Protein AF-A0A1A9SA86-F1 (afdb_monomer_lite)

Foldseek 3Di:
DDDDPDDDDFQDWFFKAFPPHPDTFTKTFHAWDDDDPPDDTDTDIDGPDQLPDDPVQQAAQTKTFGDDPPDGPGIDGRHHDDDGPDNDDD

Sequence (90 aa):
MRSRPHFPAEGYRPHFAPKGSRDMLGIVFAAFEHTRFGEPLQAGLDYLYPGRVDYSALRPGTEFWIMEGGTAVGEGVITHNDSPPAMQAT

pLDDT: mean 82.95, std 16.78, range [34.44, 97.75]

Structure (mmCIF, N/CA/C/O backbone):
data_AF-A0A1A9SA86-F1
#
_entry.id   AF-A0A1A9SA86-F1
#
loop_
_atom_site.group_PDB
_atom_site.id
_atom_site.type_symbol
_atom_site.label_atom_id
_atom_site.label_alt_id
_atom_site.label_comp_id
_atom_site.label_asym_id
_atom_site.label_entity_id
_atom_site.label_seq_id
_atom_site.pdbx_PDB_ins_code
_atom_site.Cartn_x
_atom_site.Cartn_y
_atom_site.Cartn_z
_atom_site.occupancy
_atom_site.B_iso_or_equiv
_atom_site.auth_seq_id
_atom_site.auth_comp_id
_atom_site.auth_asym_id
_atom_site.auth_atom_id
_atom_site.pdbx_PDB_model_num
ATOM 1 N N . MET A 1 1 ? 10.383 19.384 13.347 1.00 34.44 1 MET A N 1
ATOM 2 C CA . MET A 1 1 ? 10.279 19.590 11.887 1.00 34.44 1 MET A CA 1
ATOM 3 C C . MET A 1 1 ? 8.969 18.974 11.429 1.00 34.44 1 MET A C 1
ATOM 5 O O . MET A 1 1 ? 8.779 17.792 11.658 1.00 34.44 1 MET A O 1
ATOM 9 N N . ARG A 1 2 ? 8.035 19.763 10.886 1.00 35.75 2 ARG A N 1
ATOM 10 C CA . ARG A 1 2 ? 6.848 19.233 10.202 1.00 35.75 2 ARG A CA 1
ATOM 11 C C . ARG A 1 2 ? 7.200 19.228 8.722 1.00 35.75 2 ARG A C 1
ATOM 13 O O . ARG A 1 2 ? 7.329 20.304 8.140 1.00 35.75 2 ARG A O 1
ATOM 20 N N . SER A 1 3 ? 7.481 18.054 8.160 1.00 44.12 3 SER A N 1
ATOM 21 C CA . SER A 1 3 ? 7.584 17.917 6.710 1.00 44.12 3 SER A CA 1
ATOM 22 C C . SER A 1 3 ? 6.282 18.440 6.114 1.00 44.12 3 SER A C 1
ATOM 24 O O . SER A 1 3 ? 5.196 18.218 6.656 1.00 44.12 3 SER A O 1
ATOM 26 N N . ARG A 1 4 ? 6.396 19.235 5.048 1.00 46.22 4 ARG A N 1
ATOM 27 C CA . ARG A 1 4 ? 5.226 19.654 4.286 1.00 46.22 4 ARG A CA 1
ATOM 28 C C . ARG A 1 4 ? 4.432 18.404 3.915 1.00 46.22 4 ARG A C 1
ATOM 30 O O . ARG A 1 4 ? 5.063 17.403 3.571 1.00 46.22 4 ARG A O 1
ATOM 37 N N . PRO A 1 5 ? 3.097 18.456 3.956 1.00 54.56 5 PRO A N 1
ATOM 38 C CA . PRO A 1 5 ? 2.314 17.364 3.436 1.00 54.56 5 PRO A CA 1
ATOM 39 C C . PRO A 1 5 ? 2.593 17.274 1.936 1.00 54.56 5 PRO A C 1
ATOM 41 O O . PRO A 1 5 ? 2.213 18.158 1.171 1.00 54.56 5 PRO A O 1
ATOM 44 N N . HIS A 1 6 ? 3.380 16.282 1.543 1.00 59.62 6 HIS A N 1
ATOM 45 C CA . HIS A 1 6 ? 3.726 16.042 0.157 1.00 59.62 6 HIS A CA 1
ATOM 46 C C . HIS A 1 6 ? 2.985 14.789 -0.269 1.00 59.62 6 HIS A C 1
ATOM 48 O O . HIS A 1 6 ? 2.942 13.812 0.481 1.00 59.62 6 HIS A O 1
ATOM 54 N N . PHE A 1 7 ? 2.395 14.824 -1.459 1.00 62.31 7 PHE A N 1
ATOM 55 C CA . PHE A 1 7 ? 1.922 13.594 -2.064 1.00 62.31 7 PHE A CA 1
ATOM 56 C C . PHE A 1 7 ? 3.108 12.644 -2.231 1.00 62.31 7 PHE A C 1
ATOM 58 O O . PHE A 1 7 ? 4.219 13.111 -2.535 1.00 62.31 7 PHE A O 1
ATOM 65 N N . PRO A 1 8 ? 2.909 11.337 -2.007 1.00 69.50 8 PRO A N 1
ATOM 66 C CA . PRO A 1 8 ? 3.937 10.385 -2.358 1.00 69.50 8 PRO A CA 1
ATOM 67 C C . PRO A 1 8 ? 4.248 10.538 -3.851 1.00 69.50 8 PRO A C 1
ATOM 69 O O . PRO A 1 8 ? 3.362 10.798 -4.661 1.00 69.50 8 PRO A O 1
ATOM 72 N N . ALA A 1 9 ? 5.533 10.499 -4.188 1.00 75.56 9 ALA A N 1
ATOM 73 C CA . ALA A 1 9 ? 5.991 10.625 -5.564 1.00 75.56 9 ALA A CA 1
ATOM 74 C C . ALA A 1 9 ? 6.005 9.253 -6.245 1.00 75.56 9 ALA A C 1
ATOM 76 O O . ALA A 1 9 ? 6.053 8.218 -5.572 1.00 75.56 9 ALA A O 1
ATOM 77 N N . GLU A 1 10 ? 6.011 9.240 -7.578 1.00 82.06 10 GLU A N 1
ATOM 78 C CA . GLU A 1 10 ? 6.293 8.021 -8.340 1.00 82.06 10 GLU A CA 1
ATOM 79 C C . GLU A 1 10 ? 7.603 7.390 -7.851 1.00 82.06 10 GLU A C 1
ATOM 81 O O . GLU A 1 10 ? 8.592 8.076 -7.576 1.00 82.06 10 GLU A O 1
ATOM 86 N N . GLY A 1 11 ? 7.596 6.070 -7.682 1.00 85.62 11 GLY A N 1
ATOM 87 C CA . GLY A 1 11 ? 8.727 5.335 -7.124 1.00 85.62 11 GLY A CA 1
ATOM 88 C C . GLY A 1 11 ? 8.802 5.323 -5.595 1.00 85.62 11 GLY A C 1
ATOM 89 O O . GLY A 1 11 ? 9.743 4.733 -5.061 1.00 85.62 11 GLY A O 1
ATOM 90 N N . TYR A 1 12 ? 7.835 5.904 -4.876 1.00 90.31 12 TYR A N 1
ATOM 91 C CA . TYR A 1 12 ? 7.690 5.714 -3.430 1.00 90.31 12 TYR A CA 1
ATOM 92 C C . TYR A 1 12 ? 7.395 4.242 -3.096 1.00 90.31 12 TYR A C 1
ATOM 94 O O . TYR A 1 12 ? 6.510 3.635 -3.697 1.00 90.31 12 TYR A O 1
ATOM 102 N N . ARG A 1 13 ? 8.147 3.661 -2.146 1.00 94.00 13 ARG A N 1
ATOM 103 C CA . ARG A 1 13 ? 8.150 2.215 -1.834 1.00 94.00 13 ARG A CA 1
ATOM 104 C C . ARG A 1 13 ? 7.857 1.910 -0.358 1.00 94.00 13 ARG A C 1
ATOM 106 O O . ARG A 1 13 ? 8.770 1.505 0.367 1.00 94.00 13 ARG A O 1
ATOM 113 N N . PRO A 1 14 ? 6.629 2.141 0.127 1.00 94.81 14 PRO A N 1
ATOM 114 C CA . PRO A 1 14 ? 6.256 1.778 1.486 1.00 94.81 14 PRO A CA 1
ATOM 115 C C . PRO A 1 14 ? 5.868 0.298 1.587 1.00 94.81 14 PRO A C 1
ATOM 117 O O . PRO A 1 14 ? 5.900 -0.460 0.614 1.00 94.81 14 PRO A O 1
ATOM 120 N N . HIS A 1 15 ? 5.442 -0.096 2.784 1.00 96.62 15 HIS A N 1
ATOM 121 C CA . HIS A 1 15 ? 4.727 -1.350 2.987 1.00 96.62 15 HIS A CA 1
ATOM 122 C C . HIS A 1 15 ? 3.242 -1.079 3.181 1.00 96.62 15 HIS A C 1
ATOM 124 O O . HIS A 1 15 ? 2.862 -0.151 3.894 1.00 96.62 15 HIS A O 1
ATOM 130 N N . PHE A 1 16 ? 2.402 -1.922 2.597 1.00 95.88 16 PHE A N 1
ATOM 131 C CA . PHE A 1 16 ? 0.996 -2.002 2.956 1.00 95.88 16 PHE A CA 1
ATOM 132 C C . PHE A 1 16 ? 0.808 -3.056 4.037 1.00 95.88 16 PHE A C 1
ATOM 134 O O . PHE A 1 16 ? 1.263 -4.190 3.891 1.00 95.88 16 PHE A O 1
ATOM 141 N N . ALA A 1 17 ? 0.119 -2.684 5.109 1.00 97.12 17 ALA A N 1
ATOM 142 C CA . ALA A 1 17 ? -0.295 -3.604 6.157 1.00 97.12 17 ALA A CA 1
ATOM 143 C C . ALA A 1 17 ? -1.826 -3.708 6.155 1.00 97.12 17 ALA A C 1
ATOM 145 O O . ALA A 1 17 ? -2.491 -2.778 6.626 1.00 97.12 17 ALA A O 1
ATOM 146 N N . PRO A 1 18 ? -2.410 -4.794 5.607 1.00 96.56 18 PRO A N 1
ATOM 147 C CA . PRO A 1 18 ? -3.851 -5.019 5.663 1.00 96.56 18 PRO A CA 1
ATOM 148 C C . PRO A 1 18 ? -4.357 -4.942 7.106 1.00 96.56 18 PRO A C 1
ATOM 150 O O . PRO A 1 18 ? -3.778 -5.556 8.009 1.00 96.56 18 PRO A O 1
ATOM 153 N N . LYS A 1 19 ? -5.432 -4.187 7.349 1.00 96.69 19 LYS A N 1
ATOM 154 C CA . LYS A 1 19 ? -5.975 -4.030 8.705 1.00 96.69 19 LYS A CA 1
ATOM 155 C C . LYS A 1 19 ? -6.425 -5.395 9.241 1.00 96.69 19 LYS A C 1
ATOM 157 O O . LYS A 1 19 ? -7.099 -6.156 8.554 1.00 96.69 19 LYS A O 1
ATOM 162 N N . GLY A 1 20 ? -6.016 -5.716 10.469 1.00 93.19 20 GLY A N 1
ATOM 163 C CA . GLY A 1 20 ? -6.253 -7.029 11.081 1.00 93.19 20 GLY A CA 1
ATOM 164 C C . GLY A 1 20 ? -5.239 -8.118 10.698 1.00 93.19 20 GLY A C 1
ATOM 165 O O . GLY A 1 20 ? -5.309 -9.209 11.260 1.00 93.19 20 GLY A O 1
ATOM 166 N N . SER A 1 21 ? -4.277 -7.829 9.813 1.00 91.38 21 SER A N 1
ATOM 167 C CA . SER A 1 21 ? -3.116 -8.687 9.545 1.00 91.38 21 SER A CA 1
ATOM 168 C C . SER A 1 21 ? -1.847 -8.149 10.224 1.00 91.38 21 SER A C 1
ATOM 170 O O . SER A 1 21 ? -1.783 -6.998 10.658 1.00 91.38 21 SER A O 1
ATOM 172 N N . ARG A 1 22 ? -0.827 -9.008 10.330 1.00 90.81 22 ARG A N 1
ATOM 173 C CA . ARG A 1 22 ? 0.554 -8.639 10.688 1.00 90.81 22 ARG A CA 1
ATOM 174 C C . ARG A 1 22 ? 1.468 -8.525 9.465 1.00 90.81 22 ARG A C 1
ATOM 176 O O . ARG A 1 22 ? 2.653 -8.246 9.630 1.00 90.81 22 ARG A O 1
ATOM 183 N N . ASP A 1 23 ? 0.937 -8.766 8.270 1.00 94.06 23 ASP A N 1
ATOM 184 C CA . ASP A 1 23 ? 1.720 -8.761 7.039 1.00 94.06 23 ASP A CA 1
ATOM 185 C C . ASP A 1 23 ? 2.207 -7.354 6.693 1.00 94.06 23 ASP A C 1
ATOM 187 O O . ASP A 1 23 ? 1.506 -6.361 6.890 1.00 94.06 23 ASP A O 1
ATOM 191 N N . MET A 1 24 ? 3.412 -7.287 6.129 1.00 95.50 24 MET A N 1
ATOM 192 C CA . MET A 1 24 ? 3.997 -6.068 5.583 1.00 95.50 24 MET A CA 1
ATOM 193 C C . MET A 1 24 ? 4.344 -6.302 4.119 1.00 95.50 24 MET A C 1
ATOM 195 O O . MET A 1 24 ? 5.369 -6.894 3.784 1.00 95.50 24 MET A O 1
ATOM 199 N N . LEU A 1 25 ? 3.460 -5.851 3.238 1.00 95.88 25 LEU A N 1
ATOM 200 C CA . LEU A 1 25 ? 3.514 -6.131 1.812 1.00 95.88 25 LEU A CA 1
ATOM 201 C C . LEU A 1 25 ? 4.197 -4.972 1.091 1.00 95.88 25 LEU A C 1
ATOM 203 O O . LEU A 1 25 ? 3.639 -3.883 0.981 1.00 95.88 25 LEU A O 1
ATOM 207 N N . GLY A 1 26 ? 5.424 -5.194 0.620 1.00 96.19 26 GLY A N 1
ATOM 208 C CA . GLY A 1 26 ? 6.179 -4.179 -0.115 1.00 96.19 26 GLY A CA 1
ATOM 209 C C . GLY A 1 26 ? 5.525 -3.857 -1.458 1.00 96.19 26 GLY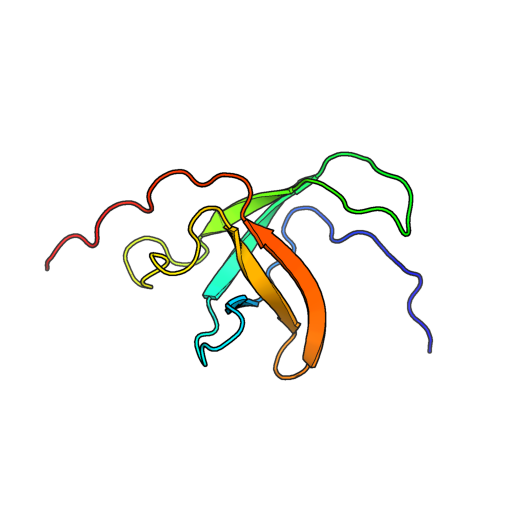 A C 1
ATOM 210 O O . GLY A 1 26 ? 5.292 -4.763 -2.265 1.00 96.19 26 GLY A O 1
ATOM 211 N N . ILE A 1 27 ? 5.259 -2.578 -1.703 1.00 94.56 27 ILE A N 1
ATOM 212 C CA . ILE A 1 27 ? 4.647 -2.065 -2.936 1.00 94.56 27 ILE A CA 1
ATOM 213 C C . ILE A 1 27 ? 5.456 -0.887 -3.474 1.00 94.56 27 ILE A C 1
ATOM 215 O O . ILE A 1 27 ? 6.292 -0.320 -2.769 1.00 94.56 27 ILE A O 1
A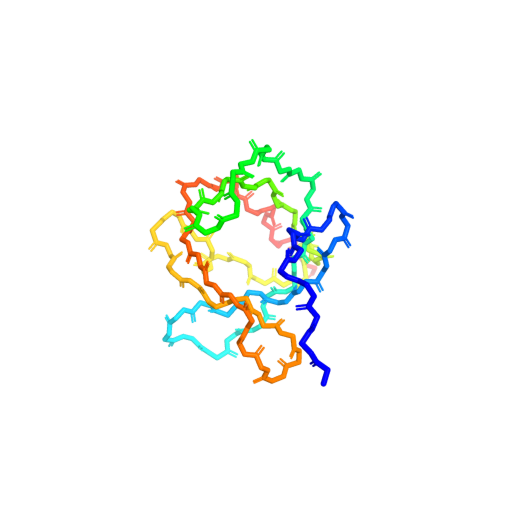TOM 219 N N . VAL A 1 28 ? 5.217 -0.511 -4.725 1.00 93.69 28 VAL A N 1
ATOM 220 C CA . VAL A 1 28 ? 5.730 0.731 -5.308 1.00 93.69 28 VAL A CA 1
ATOM 221 C C . VAL A 1 28 ? 4.587 1.504 -5.947 1.00 93.69 28 VAL A C 1
ATOM 223 O O . VAL A 1 28 ? 3.765 0.938 -6.660 1.00 93.69 28 VAL A O 1
ATOM 226 N N . PHE A 1 29 ? 4.530 2.805 -5.684 1.00 90.81 29 PHE A N 1
ATOM 227 C CA . PHE A 1 29 ? 3.600 3.691 -6.368 1.00 90.81 29 PHE A CA 1
ATOM 228 C C . PHE A 1 29 ? 4.095 3.972 -7.789 1.00 90.81 29 PHE A C 1
ATOM 230 O O . PHE A 1 29 ? 5.191 4.511 -7.970 1.00 90.81 29 PHE A O 1
ATOM 237 N N . ALA A 1 30 ? 3.284 3.604 -8.776 1.00 90.38 30 ALA A N 1
ATOM 238 C CA . ALA A 1 30 ? 3.602 3.714 -10.197 1.00 90.38 30 ALA A CA 1
ATOM 239 C C . ALA A 1 30 ? 2.967 4.948 -10.848 1.00 90.38 30 ALA A C 1
ATOM 241 O O . ALA A 1 30 ? 3.550 5.524 -11.760 1.00 90.38 30 ALA A O 1
ATOM 242 N N . ALA A 1 31 ? 1.788 5.364 -10.376 1.00 87.06 31 ALA A N 1
ATOM 243 C CA . ALA A 1 31 ? 1.069 6.513 -10.914 1.00 87.06 31 ALA A CA 1
ATOM 244 C C . ALA A 1 31 ? 0.173 7.155 -9.851 1.00 87.06 31 ALA A C 1
ATOM 246 O O . ALA A 1 31 ? -0.299 6.480 -8.935 1.00 87.06 31 ALA A O 1
ATOM 247 N N . PHE A 1 32 ? -0.109 8.446 -10.013 1.00 82.69 32 PHE A N 1
ATOM 248 C CA . PHE A 1 32 ? -1.000 9.212 -9.143 1.00 82.69 32 PHE A CA 1
ATOM 249 C C . PHE A 1 32 ? -1.975 10.041 -9.963 1.00 82.69 32 PHE A C 1
ATOM 251 O O . PHE A 1 32 ? -1.577 10.724 -10.909 1.00 82.69 32 PHE A O 1
ATOM 258 N N . GLU A 1 33 ? -3.234 10.074 -9.539 1.00 81.94 33 GLU A N 1
ATOM 259 C CA . GLU A 1 33 ? -4.125 11.145 -9.959 1.00 81.94 33 GLU A CA 1
ATOM 260 C C . GLU A 1 33 ? -3.746 12.435 -9.222 1.00 81.94 33 GLU A C 1
ATOM 262 O O . GLU A 1 33 ? -3.639 12.470 -7.993 1.00 81.94 33 GLU A O 1
ATOM 267 N N . HIS A 1 34 ? -3.534 13.519 -9.972 1.00 67.62 34 HIS A N 1
ATOM 268 C CA . HIS A 1 34 ? -3.269 14.831 -9.385 1.00 67.62 34 HIS A CA 1
ATOM 269 C C . HIS A 1 34 ? -4.519 15.333 -8.654 1.00 67.62 34 HIS A C 1
ATOM 271 O O . HIS A 1 34 ? -5.453 15.836 -9.275 1.00 67.62 34 HIS A O 1
ATOM 277 N N . THR A 1 35 ? -4.515 15.219 -7.327 1.00 63.72 35 THR A N 1
ATOM 278 C CA . THR A 1 35 ? -5.619 15.647 -6.458 1.00 63.72 35 THR A CA 1
ATOM 279 C C . THR A 1 35 ? -5.153 16.701 -5.453 1.00 63.72 35 THR A C 1
ATOM 281 O O . THR A 1 35 ? -3.961 16.957 -5.273 1.00 63.72 35 THR A O 1
ATOM 284 N N . ARG A 1 36 ? -6.110 17.389 -4.828 1.00 70.31 36 ARG A N 1
ATOM 285 C CA . ARG A 1 36 ? -5.871 18.384 -3.781 1.00 70.31 36 ARG A CA 1
ATOM 286 C C . ARG A 1 36 ? -5.479 17.717 -2.470 1.00 70.31 36 ARG A C 1
ATOM 288 O O . ARG A 1 36 ? -5.981 16.658 -2.110 1.00 70.31 36 ARG A O 1
ATOM 295 N N . PHE A 1 37 ? -4.580 18.361 -1.733 1.00 68.06 37 PHE A N 1
ATOM 296 C CA . PHE A 1 37 ? -4.159 17.860 -0.432 1.00 68.06 37 PHE A CA 1
ATOM 297 C C . PHE A 1 37 ? -5.345 17.795 0.549 1.00 68.06 37 PHE A C 1
ATOM 299 O O . PHE A 1 37 ? -6.103 18.758 0.654 1.00 68.06 37 PHE A O 1
ATOM 306 N N . GLY A 1 38 ? -5.474 16.686 1.284 1.00 72.06 38 GLY A N 1
ATOM 307 C CA . GLY A 1 38 ? -6.554 16.460 2.255 1.00 72.06 38 GLY A CA 1
ATOM 308 C C . GLY A 1 38 ? -7.778 15.720 1.706 1.00 72.06 38 GLY A C 1
ATOM 309 O O . GLY A 1 38 ? -8.673 15.398 2.482 1.00 72.06 38 GLY A O 1
ATOM 310 N N . GLU A 1 39 ? -7.806 15.413 0.410 1.00 78.69 39 GLU A N 1
ATOM 311 C CA . GLU A 1 39 ? -8.806 14.536 -0.203 1.00 78.69 39 GLU A CA 1
ATOM 312 C C . GLU A 1 39 ? -8.202 13.145 -0.471 1.00 78.69 39 GLU A C 1
ATOM 314 O O . GLU A 1 39 ? -6.983 13.030 -0.659 1.00 78.69 39 GLU A O 1
ATOM 319 N N . PRO A 1 40 ? -9.019 12.074 -0.485 1.00 79.88 40 PRO A N 1
ATOM 320 C CA . PRO A 1 40 ? -8.576 10.777 -0.978 1.00 79.88 40 PRO A CA 1
ATOM 321 C C . PRO A 1 40 ? -8.046 10.905 -2.408 1.00 79.88 40 PRO A C 1
ATOM 323 O O . PRO A 1 40 ? -8.664 11.562 -3.242 1.00 79.88 40 PRO A O 1
ATOM 326 N N . LEU A 1 41 ? -6.921 10.254 -2.692 1.00 85.38 41 LEU A N 1
ATOM 327 C CA . LEU A 1 41 ? -6.337 10.200 -4.031 1.00 85.38 41 LEU A CA 1
ATOM 328 C C . LEU A 1 41 ? -6.407 8.772 -4.569 1.00 85.38 41 LEU A C 1
ATOM 330 O O . LEU A 1 41 ? -6.303 7.815 -3.796 1.00 85.38 41 LEU A O 1
ATOM 334 N N . GLN A 1 42 ? -6.517 8.629 -5.887 1.00 89.06 42 GLN A N 1
ATOM 335 C CA . GLN A 1 42 ? -6.304 7.345 -6.549 1.00 89.06 42 GLN A CA 1
ATOM 336 C C . GLN A 1 42 ? -4.859 7.219 -7.027 1.00 89.06 42 GLN A C 1
ATOM 338 O O . GLN A 1 42 ? -4.259 8.172 -7.530 1.00 89.06 42 GLN A O 1
ATOM 343 N N . ALA A 1 43 ? -4.295 6.029 -6.841 1.00 89.25 43 ALA A N 1
ATOM 344 C CA . ALA A 1 43 ? -2.937 5.711 -7.242 1.00 89.25 43 ALA A CA 1
ATOM 345 C C . ALA A 1 43 ? -2.861 4.321 -7.869 1.00 89.25 43 ALA A C 1
ATOM 347 O O . ALA A 1 43 ? -3.486 3.375 -7.386 1.00 89.25 43 ALA A O 1
ATOM 348 N N . GLY A 1 44 ? -2.049 4.214 -8.918 1.00 90.75 44 GLY A N 1
ATOM 349 C CA . GLY A 1 44 ? -1.611 2.946 -9.485 1.00 90.75 44 GLY A CA 1
ATOM 350 C C . GLY A 1 44 ? -0.417 2.406 -8.703 1.00 90.75 44 GLY A C 1
ATOM 351 O O . GLY A 1 44 ? 0.492 3.162 -8.345 1.00 90.75 44 GLY A O 1
ATOM 352 N N . LEU A 1 45 ? -0.422 1.103 -8.435 1.00 91.25 45 LEU A N 1
ATOM 353 C CA . LEU A 1 45 ? 0.554 0.428 -7.583 1.00 91.25 45 LEU A CA 1
ATOM 354 C C . LEU A 1 45 ? 1.071 -0.832 -8.276 1.00 91.25 45 LEU A C 1
ATOM 356 O O . LEU A 1 45 ? 0.273 -1.572 -8.845 1.00 91.25 45 LEU A O 1
ATOM 360 N N . ASP A 1 46 ? 2.359 -1.123 -8.111 1.00 93.06 46 ASP A N 1
ATOM 361 C CA . ASP A 1 46 ? 2.950 -2.410 -8.477 1.00 93.06 46 ASP A CA 1
ATOM 362 C C . ASP A 1 46 ? 3.435 -3.173 -7.237 1.00 93.06 46 ASP A C 1
ATOM 364 O O . ASP A 1 46 ? 3.821 -2.598 -6.208 1.00 93.06 46 ASP A O 1
ATOM 368 N N . TYR A 1 47 ? 3.465 -4.501 -7.347 1.00 93.31 47 TYR A N 1
ATOM 369 C CA . TYR A 1 47 ? 4.061 -5.372 -6.338 1.00 93.31 47 TYR A CA 1
ATOM 370 C C . TYR A 1 47 ? 5.585 -5.310 -6.411 1.00 93.31 47 TYR A C 1
ATOM 372 O O . TYR A 1 47 ? 6.172 -5.476 -7.479 1.00 93.31 47 TYR A O 1
ATOM 380 N N . LEU A 1 48 ? 6.249 -5.125 -5.267 1.00 94.44 48 LEU A N 1
ATOM 381 C CA . LEU A 1 48 ? 7.711 -5.030 -5.239 1.00 94.44 48 LEU A CA 1
ATOM 382 C C . LEU A 1 48 ? 8.396 -6.398 -5.408 1.00 94.44 48 LEU A C 1
ATOM 384 O O . LEU A 1 48 ? 9.500 -6.474 -5.945 1.00 94.44 48 LEU A O 1
ATOM 388 N N . TYR A 1 49 ? 7.745 -7.480 -4.966 1.00 93.69 49 TYR A N 1
ATOM 389 C CA . TYR A 1 49 ? 8.295 -8.841 -4.985 1.00 93.69 49 TYR A CA 1
ATOM 390 C C . TYR A 1 49 ? 7.329 -9.862 -5.614 1.00 93.69 49 TYR A C 1
ATOM 392 O O . TYR A 1 49 ? 6.943 -10.838 -4.954 1.00 93.69 49 TYR A O 1
ATOM 400 N N . PRO A 1 50 ? 6.917 -9.668 -6.881 1.00 89.56 50 PRO A N 1
ATOM 401 C CA . PRO A 1 50 ? 5.991 -10.578 -7.546 1.00 89.56 50 PRO A CA 1
ATOM 402 C C . PRO A 1 50 ? 6.571 -11.999 -7.597 1.00 89.56 50 PRO A C 1
ATOM 404 O O . PRO A 1 50 ? 7.765 -12.196 -7.832 1.00 89.56 50 PRO A O 1
ATOM 407 N N . GLY A 1 51 ? 5.727 -12.996 -7.323 1.00 88.31 51 GLY A N 1
ATOM 408 C CA . GLY A 1 51 ? 6.104 -14.414 -7.304 1.00 88.31 51 GLY A CA 1
ATOM 409 C C . GLY A 1 51 ? 6.913 -14.877 -6.083 1.00 88.31 51 GLY A C 1
ATOM 410 O O . GLY A 1 51 ? 7.201 -16.066 -5.985 1.00 88.31 51 GLY A O 1
ATOM 411 N N . ARG A 1 52 ? 7.279 -13.981 -5.153 1.00 91.19 52 ARG A N 1
ATOM 412 C CA . ARG A 1 52 ? 7.993 -14.333 -3.904 1.00 91.19 52 ARG A CA 1
ATOM 413 C C . ARG A 1 52 ? 7.201 -14.031 -2.639 1.00 91.19 52 ARG A C 1
ATOM 415 O O . ARG A 1 52 ? 7.416 -14.680 -1.622 1.00 91.19 52 ARG A O 1
ATOM 422 N N . VAL A 1 53 ? 6.337 -13.025 -2.697 1.00 92.25 53 VAL A N 1
ATOM 423 C CA . VAL A 1 53 ? 5.453 -12.621 -1.603 1.00 92.25 53 VAL A CA 1
ATOM 424 C C . VAL A 1 53 ? 4.016 -12.881 -2.029 1.00 92.25 53 VAL A C 1
ATOM 426 O O . VAL A 1 53 ? 3.651 -12.623 -3.178 1.00 92.25 53 VAL A O 1
ATOM 429 N N . ASP A 1 54 ? 3.211 -13.399 -1.104 1.00 91.50 54 ASP A N 1
ATOM 430 C CA . ASP A 1 54 ? 1.778 -13.551 -1.316 1.00 91.50 54 ASP A CA 1
ATOM 431 C C . ASP A 1 54 ? 1.065 -12.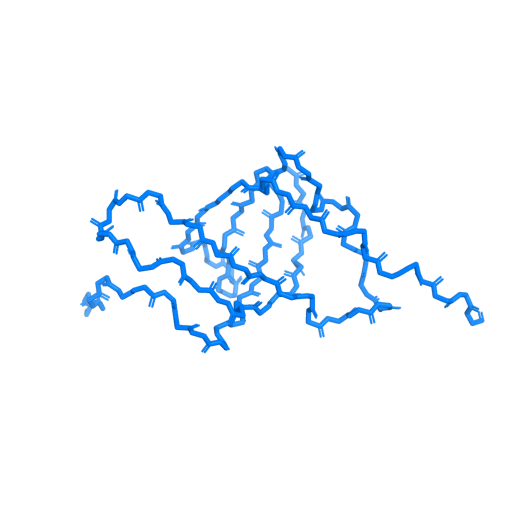212 -1.084 1.00 91.50 54 ASP A C 1
ATOM 433 O O . ASP A 1 54 ? 1.036 -11.683 0.027 1.00 91.50 54 ASP A O 1
ATOM 437 N N . TYR A 1 55 ? 0.484 -11.669 -2.153 1.00 93.25 55 TYR A N 1
ATOM 438 C CA . TYR A 1 55 ? -0.300 -10.434 -2.131 1.00 93.25 55 TYR A CA 1
ATOM 439 C C . TYR A 1 55 ? -1.812 -10.695 -2.170 1.00 93.25 55 TYR A C 1
ATOM 441 O O . TYR A 1 55 ? -2.587 -9.755 -2.344 1.00 93.25 55 TYR A O 1
ATOM 449 N N . SER A 1 56 ? -2.261 -11.942 -1.984 1.00 90.69 56 SER A N 1
ATOM 450 C CA . SER A 1 56 ? -3.679 -12.337 -2.022 1.00 90.69 56 SER A CA 1
ATOM 451 C C . SER A 1 56 ? -4.567 -11.565 -1.033 1.00 90.69 56 SER A C 1
ATOM 453 O O . SER A 1 56 ? -5.772 -11.403 -1.250 1.00 90.69 56 SER A O 1
ATOM 455 N N . ALA A 1 57 ? -3.975 -11.024 0.035 1.00 92.00 57 ALA A N 1
ATOM 456 C CA . ALA A 1 57 ? -4.661 -10.157 0.985 1.00 92.00 57 ALA A CA 1
ATOM 457 C C . ALA A 1 57 ? -5.105 -8.812 0.374 1.00 92.00 57 ALA A C 1
ATOM 459 O O . ALA A 1 57 ? -6.102 -8.246 0.827 1.00 92.00 57 ALA A O 1
ATOM 460 N N . LEU A 1 58 ? -4.420 -8.301 -0.656 1.00 92.88 58 LEU A N 1
ATOM 461 C CA . LEU A 1 58 ? -4.700 -7.008 -1.297 1.00 92.88 58 LEU A CA 1
ATOM 462 C C . LEU A 1 58 ? -5.768 -7.130 -2.390 1.00 92.88 58 LEU A C 1
ATOM 464 O O . LEU A 1 58 ? -5.496 -6.873 -3.558 1.00 92.88 58 LEU A O 1
ATOM 468 N N . ARG A 1 59 ? -6.982 -7.530 -2.005 1.00 92.81 59 ARG A N 1
ATOM 469 C CA . ARG A 1 59 ? -8.170 -7.627 -2.873 1.00 92.81 59 ARG A CA 1
ATOM 470 C C . ARG A 1 59 ? -9.086 -6.403 -2.723 1.00 92.81 59 ARG A C 1
ATOM 472 O O . ARG A 1 59 ? -8.969 -5.704 -1.716 1.00 92.81 59 ARG A O 1
ATOM 479 N N . PRO A 1 60 ? -10.026 -6.151 -3.654 1.00 94.94 60 PRO A N 1
ATOM 480 C CA . PRO A 1 60 ? -10.963 -5.040 -3.539 1.00 94.94 60 PRO A CA 1
ATOM 481 C C . PRO A 1 60 ? -11.710 -5.052 -2.202 1.00 94.94 60 PRO A C 1
ATOM 483 O O . PRO A 1 60 ? -12.158 -6.100 -1.734 1.00 94.94 60 PRO A O 1
ATOM 486 N N . GLY A 1 61 ? -11.808 -3.883 -1.573 1.00 95.81 61 GLY A N 1
ATOM 487 C CA . GLY A 1 61 ? -12.372 -3.702 -0.236 1.00 95.81 61 GLY A CA 1
ATOM 488 C C . GLY A 1 61 ? -11.398 -3.963 0.917 1.00 95.81 61 GLY A C 1
ATOM 489 O O . GLY A 1 61 ? -11.755 -3.703 2.063 1.00 95.81 61 GLY A O 1
ATOM 490 N N . THR A 1 62 ? -10.172 -4.434 0.662 1.00 95.75 62 THR A N 1
ATOM 491 C CA . THR A 1 62 ? -9.151 -4.527 1.713 1.00 95.75 62 THR A CA 1
ATOM 492 C C . THR A 1 62 ? -8.716 -3.129 2.134 1.00 95.75 62 THR A C 1
ATOM 494 O O . THR A 1 62 ? -8.118 -2.393 1.349 1.00 95.75 62 THR A O 1
ATOM 497 N N . GLU A 1 63 ? -8.970 -2.791 3.395 1.00 97.75 63 GLU A N 1
ATOM 498 C CA . GLU A 1 63 ? -8.377 -1.629 4.050 1.00 97.75 63 GLU A CA 1
ATOM 499 C C . GLU A 1 63 ? -6.945 -1.933 4.495 1.00 97.75 63 GLU A C 1
ATOM 501 O O . GLU A 1 63 ? -6.644 -3.027 4.986 1.00 97.75 63 GLU A O 1
ATOM 506 N N . PHE A 1 64 ? -6.057 -0.953 4.376 1.00 96.19 64 PHE A N 1
ATOM 507 C CA . PHE A 1 64 ? -4.655 -1.100 4.750 1.00 96.19 64 PHE A CA 1
ATOM 508 C C . PHE A 1 64 ? -4.086 0.174 5.369 1.00 96.19 64 PHE A C 1
ATOM 510 O O . PHE A 1 64 ? -4.552 1.286 5.117 1.00 96.19 64 PHE A O 1
ATOM 517 N N . TRP A 1 65 ? -3.031 -0.006 6.158 1.00 96.69 65 TRP A N 1
ATOM 518 C CA . TRP A 1 65 ? -2.124 1.060 6.565 1.00 96.69 65 TRP A CA 1
ATOM 519 C C . TRP A 1 65 ? -0.968 1.177 5.572 1.00 96.69 65 TRP A C 1
ATOM 521 O O . TRP A 1 65 ? -0.442 0.164 5.110 1.00 96.69 65 TRP A O 1
ATOM 531 N N . ILE A 1 66 ? -0.541 2.406 5.291 1.00 94.75 66 ILE A N 1
ATOM 532 C CA . ILE A 1 66 ? 0.737 2.701 4.641 1.00 94.75 66 ILE A CA 1
ATOM 533 C C . ILE A 1 66 ? 1.774 2.841 5.750 1.00 94.75 66 ILE A C 1
ATOM 535 O O . ILE A 1 66 ? 1.662 3.721 6.606 1.00 94.75 66 ILE A O 1
ATOM 539 N N . MET A 1 67 ? 2.767 1.961 5.738 1.00 94.88 67 MET A N 1
ATOM 540 C CA . MET A 1 67 ? 3.757 1.823 6.797 1.00 94.88 67 MET A CA 1
ATOM 541 C C . MET A 1 67 ? 5.150 2.222 6.304 1.00 94.88 67 MET A C 1
ATOM 543 O O . MET A 1 67 ? 5.646 1.697 5.301 1.00 94.88 67 MET A O 1
ATOM 547 N N . GLU A 1 68 ? 5.812 3.089 7.069 1.00 91.69 68 GLU A N 1
ATOM 548 C CA . GLU A 1 68 ? 7.247 3.364 6.971 1.00 91.69 68 GLU A CA 1
ATOM 549 C C . GLU A 1 68 ? 7.958 2.809 8.203 1.00 91.69 68 GLU A C 1
ATOM 551 O O . GLU A 1 68 ? 7.839 3.330 9.317 1.00 91.69 68 GLU A O 1
ATOM 556 N N . GLY A 1 69 ? 8.676 1.699 8.013 1.00 87.62 69 GLY A N 1
ATOM 557 C CA . GLY A 1 69 ? 9.166 0.912 9.140 1.00 87.62 69 GLY A CA 1
ATOM 558 C C . GLY A 1 69 ? 7.997 0.493 10.036 1.00 87.62 69 GLY A C 1
ATOM 559 O O . GLY A 1 69 ? 7.043 -0.113 9.565 1.00 87.62 69 GLY A O 1
ATOM 560 N N . GLY A 1 70 ? 8.051 0.840 11.323 1.00 88.56 70 GLY A N 1
ATOM 561 C CA . GLY A 1 70 ? 6.984 0.541 12.286 1.00 88.56 70 GLY A CA 1
ATOM 562 C C . GLY A 1 70 ? 5.878 1.597 12.396 1.00 88.56 70 GLY A C 1
ATOM 563 O O . GLY A 1 70 ? 5.000 1.450 13.243 1.00 88.56 70 GLY A O 1
ATOM 564 N N . THR A 1 71 ? 5.914 2.666 11.596 1.00 93.81 71 THR A N 1
ATOM 565 C CA . THR A 1 71 ? 5.025 3.827 11.756 1.00 93.81 71 THR A CA 1
ATOM 566 C C . THR A 1 71 ? 3.981 3.880 10.647 1.00 93.81 71 THR A C 1
ATOM 568 O O . THR A 1 71 ? 4.332 3.850 9.469 1.00 93.81 71 THR A O 1
ATOM 571 N N . ALA A 1 72 ? 2.705 4.017 11.016 1.00 93.50 72 ALA A N 1
ATOM 572 C CA . ALA A 1 72 ? 1.636 4.303 10.063 1.00 93.50 72 ALA A CA 1
ATOM 573 C C . ALA A 1 72 ? 1.702 5.773 9.625 1.00 93.50 72 ALA A C 1
ATOM 575 O O . ALA A 1 72 ? 1.631 6.678 10.459 1.00 93.50 72 ALA A O 1
ATOM 576 N N . VAL A 1 73 ? 1.845 6.004 8.321 1.00 91.62 73 VAL A N 1
ATOM 577 C CA . VAL A 1 73 ? 1.955 7.344 7.711 1.00 91.62 73 VAL A CA 1
ATOM 578 C C . VAL A 1 73 ? 0.767 7.689 6.812 1.00 91.62 73 VAL A C 1
ATOM 580 O O . VAL A 1 73 ? 0.620 8.832 6.389 1.00 91.62 73 VAL A O 1
ATOM 583 N N . GLY A 1 74 ? -0.098 6.715 6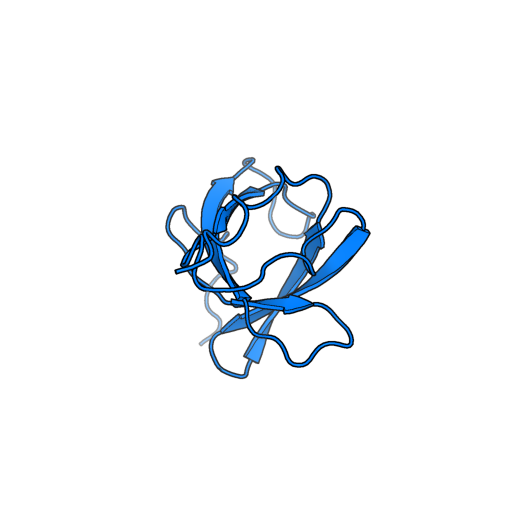.542 1.00 91.06 74 GLY A N 1
ATOM 584 C CA . GLY A 1 74 ? -1.319 6.884 5.768 1.00 91.06 74 GLY A CA 1
ATOM 585 C C . GLY A 1 74 ? -2.183 5.632 5.818 1.00 91.06 74 GLY A C 1
ATOM 586 O O . GLY A 1 74 ? -1.819 4.630 6.438 1.00 91.06 74 GLY A O 1
ATOM 587 N N . GLU A 1 75 ? -3.324 5.682 5.148 1.00 94.56 75 GLU A N 1
ATOM 588 C CA . GLU A 1 75 ? -4.241 4.556 5.010 1.00 94.56 75 GLU A CA 1
ATOM 589 C C . GLU A 1 75 ? -4.933 4.594 3.650 1.00 94.56 75 GLU A C 1
ATOM 591 O O . GLU A 1 75 ? -4.931 5.620 2.966 1.00 94.56 75 GLU A O 1
ATOM 596 N N . GLY A 1 76 ? -5.517 3.469 3.258 1.00 93.94 76 GLY A N 1
ATOM 597 C CA . GLY A 1 76 ? -6.271 3.372 2.021 1.00 93.94 76 GLY A CA 1
ATOM 598 C C . GLY A 1 76 ? -7.122 2.114 1.948 1.00 93.94 76 GLY A C 1
ATOM 599 O O . GLY A 1 76 ? -7.117 1.274 2.851 1.00 93.94 76 GLY A O 1
ATOM 600 N N . VAL A 1 77 ? -7.855 2.003 0.845 1.00 95.75 77 VAL A N 1
ATOM 601 C CA . VAL A 1 77 ? -8.658 0.835 0.487 1.00 95.75 77 VAL A CA 1
ATOM 602 C C . VAL A 1 77 ? -8.322 0.424 -0.940 1.00 95.75 77 VAL A C 1
ATOM 604 O O . VAL A 1 77 ? -8.188 1.272 -1.822 1.00 95.75 77 VAL A O 1
ATOM 607 N N . ILE A 1 78 ? -8.161 -0.876 -1.176 1.00 94.94 78 ILE A N 1
ATOM 608 C CA . ILE A 1 78 ? -7.983 -1.399 -2.531 1.00 94.94 78 ILE A CA 1
ATOM 609 C C . ILE A 1 78 ? -9.321 -1.276 -3.265 1.00 94.94 78 ILE A C 1
ATOM 611 O O . ILE A 1 78 ? -10.322 -1.847 -2.833 1.00 94.94 78 ILE A O 1
ATOM 615 N N . THR A 1 79 ? -9.355 -0.530 -4.367 1.00 93.69 79 THR A N 1
ATOM 616 C CA . THR A 1 79 ? -10.562 -0.349 -5.195 1.00 93.69 79 THR A CA 1
ATOM 617 C C . THR A 1 79 ? -10.629 -1.365 -6.328 1.00 93.69 79 THR A C 1
ATOM 619 O O . THR A 1 79 ? -11.689 -1.919 -6.604 1.00 93.69 79 THR A O 1
ATOM 622 N N . HIS A 1 80 ? -9.486 -1.646 -6.945 1.00 89.88 80 HIS A N 1
ATOM 623 C CA . HIS A 1 80 ? -9.295 -2.671 -7.957 1.00 89.88 80 HIS A CA 1
ATOM 624 C C . HIS A 1 80 ? -7.883 -3.243 -7.829 1.00 89.88 80 HIS A C 1
ATOM 626 O O . HIS A 1 80 ? -6.962 -2.554 -7.391 1.00 89.88 80 HIS A O 1
ATOM 632 N N . ASN A 1 81 ? -7.714 -4.501 -8.214 1.00 82.50 81 ASN A N 1
ATOM 633 C CA . ASN A 1 81 ? -6.410 -5.107 -8.422 1.00 82.50 81 ASN A CA 1
ATOM 634 C C . ASN A 1 81 ? -6.471 -6.013 -9.654 1.00 82.50 81 ASN A C 1
ATOM 636 O O . ASN A 1 81 ? -7.502 -6.626 -9.937 1.00 82.50 81 ASN A O 1
ATOM 640 N N . ASP A 1 82 ? -5.356 -6.115 -10.364 1.00 76.88 82 ASP A N 1
ATOM 641 C CA . ASP A 1 82 ? -5.126 -7.276 -11.210 1.00 76.88 82 A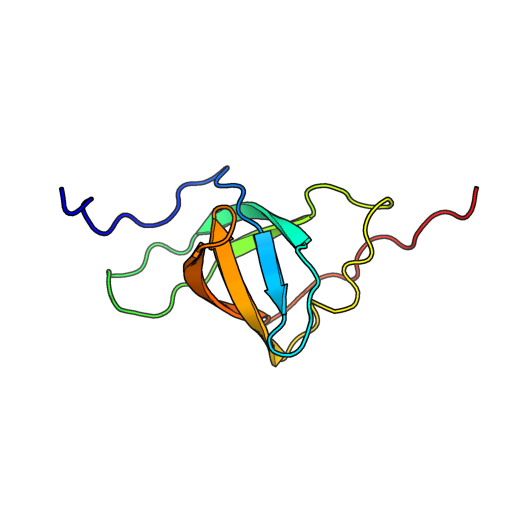SP A CA 1
ATOM 642 C C . ASP A 1 82 ? -4.664 -8.425 -10.311 1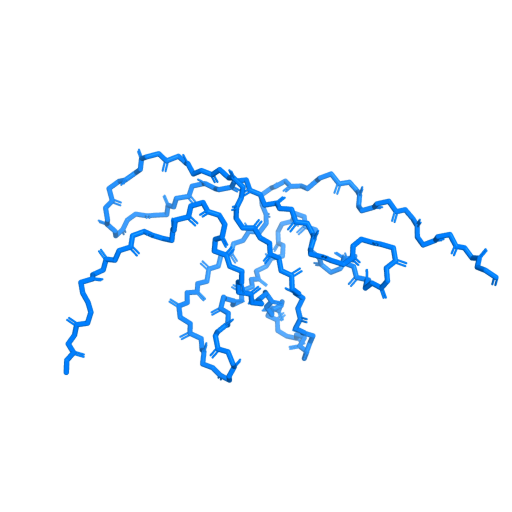.00 76.88 82 ASP A C 1
ATOM 644 O O . ASP A 1 82 ? -4.032 -8.212 -9.272 1.00 76.88 82 ASP A O 1
ATOM 648 N N . SER A 1 83 ? -5.012 -9.662 -10.666 1.00 60.09 83 SER A N 1
ATOM 649 C CA . SER A 1 83 ? -4.563 -10.814 -9.880 1.00 60.09 83 SER A CA 1
ATOM 650 C C . SER A 1 83 ? -3.029 -10.876 -9.905 1.00 60.09 83 SER A C 1
ATOM 652 O O . SER A 1 83 ? -2.460 -10.867 -11.001 1.00 60.09 83 SER A O 1
ATOM 654 N N . PRO A 1 84 ? -2.343 -10.962 -8.744 1.00 59.53 84 PRO A N 1
ATOM 655 C CA . PRO A 1 84 ? -0.904 -11.174 -8.736 1.00 59.53 84 PRO A CA 1
ATOM 656 C C . PRO A 1 84 ? -0.577 -12.430 -9.553 1.00 59.53 84 PRO A C 1
ATOM 658 O O . PRO A 1 84 ? -1.315 -13.418 -9.446 1.00 59.53 84 PRO A O 1
ATOM 661 N N . PRO A 1 85 ? 0.499 -12.435 -10.363 1.00 56.03 85 PRO A N 1
ATOM 662 C CA . PRO A 1 85 ? 0.898 -13.640 -11.074 1.00 56.03 85 PRO A CA 1
ATOM 663 C C . PRO A 1 85 ? 1.086 -14.767 -10.056 1.00 56.03 85 PRO A C 1
ATOM 665 O O . PRO A 1 85 ? 1.775 -14.591 -9.048 1.00 56.03 85 PRO A O 1
ATOM 668 N N . ALA A 1 86 ? 0.423 -15.900 -10.304 1.00 56.09 86 ALA A N 1
ATOM 669 C CA . ALA A 1 86 ? 0.467 -17.058 -9.423 1.00 56.09 86 ALA A CA 1
ATOM 670 C C . ALA A 1 86 ? 1.925 -17.431 -9.118 1.00 56.09 86 ALA A C 1
ATOM 672 O O . ALA A 1 86 ? 2.767 -17.427 -10.021 1.00 56.09 86 ALA A O 1
ATOM 673 N N . MET A 1 87 ? 2.215 -17.756 -7.852 1.00 56.62 87 MET A N 1
ATOM 674 C CA . MET A 1 87 ? 3.496 -18.347 -7.464 1.00 56.62 87 MET A CA 1
ATOM 675 C C . MET A 1 87 ? 3.781 -19.523 -8.402 1.00 56.62 87 MET A C 1
ATOM 677 O O . MET A 1 87 ? 3.043 -20.510 -8.404 1.00 56.62 87 MET A O 1
ATOM 681 N N . GLN A 1 88 ? 4.829 -19.418 -9.219 1.00 41.12 88 GLN A N 1
ATOM 682 C CA . GLN A 1 88 ? 5.330 -20.584 -9.932 1.00 41.12 88 GLN A CA 1
ATOM 683 C C . GLN A 1 88 ? 5.917 -21.510 -8.869 1.00 41.12 88 GLN A C 1
ATOM 685 O O . GLN A 1 88 ? 6.859 -21.137 -8.171 1.00 41.12 88 GLN A O 1
ATOM 690 N N . ALA A 1 89 ? 5.302 -22.678 -8.689 1.00 41.03 89 ALA A N 1
ATOM 691 C CA . ALA A 1 89 ? 5.851 -23.721 -7.840 1.00 41.03 89 ALA A CA 1
ATOM 692 C C . ALA A 1 89 ? 7.205 -24.147 -8.430 1.00 41.03 89 ALA A C 1
ATOM 694 O O . ALA A 1 89 ? 7.251 -24.625 -9.564 1.00 41.03 89 ALA A O 1
ATOM 695 N N . THR A 1 90 ? 8.288 -23.908 -7.687 1.00 43.75 90 THR A N 1
ATOM 696 C CA . THR A 1 90 ? 9.601 -24.511 -7.952 1.00 43.75 90 THR A CA 1
ATOM 697 C C . THR A 1 90 ? 9.649 -25.916 -7.378 1.00 43.75 90 THR A C 1
ATOM 699 O O . THR A 1 90 ? 9.081 -26.118 -6.280 1.00 43.75 90 THR A O 1
#

Secondary structure (DSSP, 8-state):
------PPPTT---EEEETT----EEEEEEEE----TTS---EEEEESSTTTS--TT--TT-EEEEEETTEEEEEEE----PPPPP----

Radius of gyration: 13.6 Å; chains: 1; bounding box: 23×44×24 Å